Protein AF-A0A166JW61-F1 (afdb_monomer_lite)

Radius of gyration: 13.19 Å; chains: 1; bounding box: 39×24×34 Å

pLDDT: mean 87.35, std 8.52, range [53.84, 95.56]

Secondary structure (DSSP, 8-state):
--EEEEEEEEETT-EEEEEEEEE-TT-SSEEEEEEEEETTEEEEEEEEEES-GGGGGGGGS-SEEEEEEEET-S-SS--EEEEEESSS-EEEEESEEEE-

Foldseek 3Di:
DWDKAWPDKDAQQKAWPDWDWADDPPDPFIKIWTWIDHDPDIKIKIFARKDDCPCVVLSRAFRMWTWIATPPPPDQWQRIKIWGHGPDTDIITGNDMDID

Structure (mmCIF, N/CA/C/O backbone):
data_AF-A0A166JW61-F1
#
_entry.id   AF-A0A166JW61-F1
#
loop_
_atom_site.group_PDB
_atom_site.id
_atom_site.type_symbol
_atom_site.label_atom_id
_atom_site.label_alt_id
_atom_site.label_comp_id
_atom_site.label_asym_id
_atom_site.label_entity_id
_atom_site.label_seq_id
_atom_site.pdbx_PDB_ins_code
_atom_site.Cartn_x
_atom_site.Cartn_y
_atom_site.Cartn_z
_atom_site.occupancy
_atom_site.B_iso_or_equiv
_atom_site.auth_seq_id
_atom_site.auth_comp_id
_atom_site.auth_asym_id
_atom_site.auth_atom_id
_atom_site.pdbx_PDB_model_num
ATOM 1 N N . MET A 1 1 ? 20.724 3.339 9.828 1.00 53.84 1 MET A N 1
ATOM 2 C CA . MET A 1 1 ? 19.277 3.083 9.952 1.00 53.84 1 MET A CA 1
ATOM 3 C C . MET A 1 1 ? 18.652 3.827 8.803 1.00 53.84 1 MET A C 1
ATOM 5 O O . MET A 1 1 ? 18.961 5.005 8.688 1.00 53.84 1 MET A O 1
ATOM 9 N N . SER A 1 2 ? 17.907 3.153 7.933 1.00 66.62 2 SER A N 1
ATOM 10 C CA . SER A 1 2 ? 17.178 3.849 6.874 1.00 66.62 2 SER A CA 1
ATOM 11 C C . SER A 1 2 ? 16.205 4.839 7.508 1.00 66.62 2 SER A C 1
ATOM 13 O O . SER A 1 2 ? 15.563 4.519 8.513 1.00 66.62 2 SER A O 1
ATOM 15 N N . GLU A 1 3 ? 16.162 6.049 6.968 1.00 83.25 3 GLU A N 1
ATOM 16 C CA . GLU A 1 3 ? 15.171 7.051 7.339 1.00 83.25 3 GLU A CA 1
ATOM 17 C C . GLU A 1 3 ? 13.965 6.868 6.423 1.00 83.25 3 GLU A C 1
ATOM 19 O O . GLU A 1 3 ? 14.131 6.635 5.231 1.00 83.25 3 GLU A O 1
ATOM 24 N N . TYR A 1 4 ? 12.757 6.950 6.971 1.00 87.94 4 TYR A N 1
ATOM 25 C CA . TYR A 1 4 ? 11.526 6.796 6.202 1.00 87.94 4 TYR A CA 1
ATOM 26 C C . TYR A 1 4 ? 10.688 8.058 6.340 1.00 87.94 4 TYR A C 1
ATOM 28 O O . TYR A 1 4 ? 10.504 8.570 7.447 1.00 87.94 4 TYR A O 1
ATOM 36 N N . ASN A 1 5 ? 10.183 8.552 5.217 1.00 90.94 5 ASN A N 1
ATOM 37 C CA . ASN A 1 5 ? 9.248 9.661 5.170 1.00 90.94 5 ASN A CA 1
ATOM 38 C C . ASN A 1 5 ? 7.832 9.123 4.947 1.00 90.94 5 ASN A C 1
ATOM 40 O O . ASN A 1 5 ? 7.533 8.574 3.887 1.00 90.94 5 ASN A O 1
ATOM 44 N N . THR A 1 6 ? 6.953 9.272 5.938 1.00 94.12 6 THR A N 1
ATOM 45 C CA . THR A 1 6 ? 5.556 8.841 5.817 1.00 94.12 6 THR A CA 1
ATOM 46 C C . THR A 1 6 ? 4.819 9.724 4.811 1.00 94.12 6 THR A C 1
ATOM 48 O O . THR A 1 6 ? 4.693 10.932 5.006 1.00 94.12 6 THR A O 1
ATOM 51 N N . LEU A 1 7 ? 4.310 9.109 3.744 1.00 94.19 7 LEU A N 1
ATOM 52 C CA . LEU A 1 7 ? 3.542 9.774 2.693 1.00 94.19 7 LEU A CA 1
ATOM 53 C C . LEU A 1 7 ? 2.040 9.723 2.982 1.00 94.19 7 LEU A C 1
ATOM 55 O O . LEU A 1 7 ? 1.344 10.730 2.848 1.00 94.19 7 LEU A O 1
ATOM 59 N N . TYR A 1 8 ? 1.548 8.548 3.381 1.00 94.56 8 TYR A N 1
ATOM 60 C CA . TYR A 1 8 ? 0.143 8.314 3.702 1.00 94.56 8 TYR A CA 1
ATOM 61 C C . TYR A 1 8 ? 0.017 7.381 4.899 1.00 94.56 8 TYR A C 1
ATOM 63 O O . TYR A 1 8 ? 0.807 6.454 5.068 1.00 94.56 8 TYR A O 1
ATOM 71 N N . GLU A 1 9 ? -1.017 7.605 5.698 1.00 95.00 9 GLU A N 1
ATOM 72 C CA . GLU A 1 9 ? -1.370 6.754 6.823 1.00 95.00 9 GLU A CA 1
ATOM 73 C C . GLU A 1 9 ? -2.891 6.617 6.880 1.00 95.00 9 GLU A C 1
ATOM 75 O O . GLU A 1 9 ? -3.620 7.611 6.828 1.00 95.00 9 GLU A O 1
ATOM 80 N N . PHE A 1 10 ? -3.361 5.376 6.959 1.00 94.75 10 PHE A N 1
ATOM 81 C CA . PHE A 1 10 ? -4.772 5.033 7.057 1.00 94.75 10 PHE A CA 1
ATOM 82 C C . PHE A 1 10 ? -4.978 4.183 8.302 1.00 94.75 10 PHE A C 1
ATOM 84 O O . PHE A 1 10 ? -4.355 3.135 8.448 1.00 94.75 10 PHE A O 1
ATOM 91 N N . ASP A 1 11 ? -5.859 4.621 9.191 1.00 93.56 11 ASP A N 1
ATOM 92 C CA . ASP A 1 11 ? -6.258 3.850 10.368 1.00 93.56 11 ASP A CA 1
ATOM 93 C C . ASP A 1 11 ? -7.518 3.004 10.094 1.00 93.56 11 ASP A C 1
ATOM 95 O O . ASP A 1 11 ? -8.105 3.043 9.010 1.00 93.56 11 ASP A O 1
ATOM 99 N N . ALA A 1 12 ? -7.975 2.272 11.111 1.00 90.69 12 ALA A N 1
ATOM 100 C CA . ALA A 1 12 ? -9.110 1.355 11.028 1.00 90.69 12 ALA A CA 1
ATOM 101 C C . ALA A 1 12 ? -10.458 2.020 10.672 1.00 90.69 12 ALA A C 1
ATOM 103 O O . ALA A 1 12 ? -11.432 1.305 10.391 1.00 90.69 12 ALA A O 1
ATOM 104 N N . SER A 1 13 ? -10.546 3.357 10.708 1.00 93.06 13 SER A N 1
ATOM 105 C CA . SER A 1 13 ? -11.727 4.097 10.251 1.00 93.06 13 SER A CA 1
ATOM 106 C C . SER A 1 13 ? -11.861 4.073 8.726 1.00 93.06 13 SER A C 1
ATOM 108 O O . SER A 1 13 ? -12.981 4.084 8.209 1.00 93.06 13 SER A O 1
ATOM 110 N N . TRP A 1 14 ? -10.746 3.955 8.003 1.00 94.88 14 TRP A N 1
ATOM 111 C CA . TRP A 1 14 ? -10.733 3.819 6.554 1.00 94.88 14 TRP A CA 1
ATOM 112 C C . TRP A 1 14 ? -11.081 2.389 6.129 1.00 94.88 14 TRP A C 1
ATOM 114 O O . TRP A 1 14 ? -10.852 1.411 6.846 1.00 94.88 14 TRP A O 1
ATOM 124 N N . LYS A 1 15 ? -11.665 2.261 4.936 1.00 92.19 15 LYS A N 1
ATOM 125 C CA . LYS A 1 15 ? -11.991 0.978 4.306 1.00 92.19 15 LYS A CA 1
ATOM 126 C C . LYS A 1 15 ? -11.532 0.962 2.862 1.00 92.19 15 LYS A C 1
ATOM 128 O O . LYS A 1 15 ? -11.697 1.954 2.154 1.00 92.19 15 LYS A O 1
ATOM 133 N N . VAL A 1 16 ? -11.011 -0.172 2.408 1.00 93.31 16 VAL A N 1
ATOM 134 C CA . VAL A 1 16 ? -10.766 -0.380 0.981 1.00 93.31 16 VAL A CA 1
ATOM 135 C C . VAL A 1 16 ? -12.097 -0.677 0.299 1.00 93.31 16 VAL A C 1
ATOM 137 O O . VAL A 1 16 ? -12.802 -1.619 0.646 1.00 93.31 16 VAL A O 1
ATOM 140 N N . THR A 1 17 ? -12.460 0.169 -0.661 1.00 93.12 17 THR A N 1
ATOM 141 C CA . THR A 1 17 ? -13.709 0.053 -1.438 1.00 93.12 17 THR A CA 1
ATOM 142 C C . THR A 1 17 ? -13.475 -0.471 -2.847 1.00 93.12 17 THR A C 1
ATOM 144 O O . THR A 1 17 ? -14.384 -1.025 -3.460 1.00 93.12 17 THR A O 1
ATOM 147 N N . GLN A 1 18 ? -12.252 -0.322 -3.353 1.00 92.81 18 GLN A N 1
ATOM 148 C CA . GLN A 1 18 ? -11.842 -0.821 -4.653 1.00 92.81 18 GLN A CA 1
ATOM 149 C C . GLN A 1 18 ? -10.378 -1.242 -4.591 1.00 92.81 18 GLN A C 1
ATOM 151 O O . GLN A 1 18 ? -9.543 -0.516 -4.052 1.00 92.81 18 GLN A O 1
ATOM 156 N N . LEU A 1 19 ? -10.088 -2.400 -5.177 1.00 92.19 19 LEU A N 1
ATOM 157 C CA . LEU A 1 19 ? -8.751 -2.950 -5.315 1.00 92.19 19 LEU A CA 1
ATOM 158 C C . LEU A 1 19 ? -8.609 -3.494 -6.737 1.00 92.19 19 LEU A C 1
ATOM 160 O O . LEU A 1 19 ? -9.347 -4.395 -7.137 1.00 92.19 19 LEU A O 1
ATOM 164 N N . VAL A 1 20 ? -7.700 -2.915 -7.517 1.00 91.06 20 VAL A N 1
ATOM 165 C CA . VAL A 1 20 ? -7.448 -3.295 -8.911 1.00 91.06 20 VAL A CA 1
ATOM 166 C C . VAL A 1 20 ? -5.988 -3.680 -9.049 1.00 91.06 20 VAL A C 1
ATOM 168 O O . VAL A 1 20 ? -5.110 -2.843 -8.877 1.00 91.06 20 VAL A O 1
ATOM 171 N N . VAL A 1 21 ? -5.731 -4.941 -9.386 1.00 89.00 21 VAL A N 1
ATOM 172 C CA . VAL A 1 21 ? -4.389 -5.416 -9.733 1.00 89.00 21 VAL A CA 1
ATOM 173 C C . VAL A 1 21 ? -4.271 -5.420 -11.250 1.00 89.00 21 VAL A C 1
ATOM 175 O O . VAL A 1 21 ? -5.032 -6.105 -11.936 1.00 89.00 21 VAL A O 1
ATOM 178 N N . THR A 1 22 ? -3.325 -4.656 -11.779 1.00 87.00 22 THR A N 1
ATOM 179 C CA . THR A 1 22 ? -3.024 -4.609 -13.210 1.00 87.00 22 THR A CA 1
ATOM 180 C C . THR A 1 22 ? -1.738 -5.364 -13.480 1.00 87.00 22 THR A C 1
ATOM 182 O O . THR A 1 22 ? -0.713 -5.100 -12.858 1.00 87.00 22 THR A O 1
ATOM 185 N N . ARG A 1 23 ? -1.773 -6.291 -14.433 1.00 82.12 23 ARG A N 1
ATOM 186 C CA . ARG A 1 23 ? -0.586 -7.011 -14.886 1.00 82.12 23 ARG A CA 1
ATOM 187 C C . ARG A 1 23 ? -0.555 -6.995 -16.402 1.00 82.12 23 ARG A C 1
ATOM 189 O O . ARG A 1 23 ? -1.387 -7.644 -17.035 1.00 82.12 23 ARG A O 1
ATOM 196 N N . ASP A 1 24 ? 0.391 -6.256 -16.964 1.00 77.19 24 ASP A N 1
ATOM 197 C CA . ASP A 1 24 ? 0.628 -6.291 -18.401 1.00 77.19 24 ASP A CA 1
ATOM 198 C C . ASP A 1 24 ? 1.289 -7.614 -18.785 1.00 77.19 24 ASP A C 1
ATOM 200 O O . ASP A 1 24 ? 2.204 -8.087 -18.116 1.00 77.19 24 ASP A O 1
ATOM 204 N N . LEU A 1 25 ? 0.820 -8.224 -19.876 1.00 69.94 25 LEU A N 1
ATOM 205 C CA . LEU A 1 25 ? 1.310 -9.527 -20.342 1.00 69.94 25 LEU A CA 1
ATOM 206 C C . LEU A 1 25 ? 2.805 -9.507 -20.704 1.00 69.94 25 LEU A C 1
ATOM 208 O O . LEU A 1 25 ? 3.461 -10.543 -20.618 1.00 69.94 25 LEU A O 1
ATOM 212 N N . ASP A 1 26 ? 3.327 -8.335 -21.071 1.00 71.94 26 ASP A N 1
ATOM 213 C CA . ASP A 1 26 ? 4.723 -8.124 -21.462 1.00 71.94 26 ASP A CA 1
ATOM 214 C C . ASP A 1 26 ? 5.622 -7.667 -20.298 1.00 71.94 26 ASP A C 1
ATOM 216 O O . ASP A 1 26 ? 6.840 -7.584 -20.462 1.00 71.94 26 ASP A O 1
ATOM 220 N N . GLN A 1 27 ? 5.054 -7.381 -19.119 1.00 64.81 27 GLN A N 1
ATOM 221 C CA . GLN A 1 27 ? 5.812 -6.954 -17.944 1.00 64.81 27 GLN A CA 1
ATOM 222 C C . GLN A 1 27 ? 5.790 -8.013 -16.841 1.00 64.81 27 GLN A C 1
ATOM 224 O O . GLN A 1 27 ? 4.796 -8.692 -16.581 1.00 64.81 27 GLN A O 1
ATOM 229 N N . VAL A 1 28 ? 6.929 -8.160 -16.162 1.00 66.94 28 VAL A N 1
ATOM 230 C CA . VAL A 1 28 ? 7.041 -9.069 -15.013 1.00 66.94 28 VAL A CA 1
ATOM 231 C C . VAL A 1 28 ? 6.350 -8.473 -13.783 1.00 66.94 28 VAL A C 1
ATOM 233 O O . VAL A 1 28 ? 5.814 -9.220 -12.965 1.00 66.94 28 VAL A O 1
ATOM 236 N N . GLN A 1 29 ? 6.331 -7.144 -13.673 1.00 72.12 29 GLN A N 1
ATOM 237 C CA . GLN A 1 29 ? 5.864 -6.422 -12.495 1.00 72.12 29 GLN A CA 1
ATOM 238 C C . GLN A 1 29 ? 4.369 -6.086 -12.583 1.00 72.12 29 GLN A C 1
ATOM 240 O O . GLN A 1 29 ? 3.813 -5.910 -13.666 1.00 72.12 29 GLN A O 1
ATOM 245 N N . SER A 1 30 ? 3.706 -6.037 -11.426 1.00 83.81 30 SER A N 1
ATOM 246 C CA . SER A 1 30 ? 2.273 -5.737 -11.319 1.00 83.81 30 SER A CA 1
ATOM 247 C C . SER A 1 30 ? 2.061 -4.336 -10.747 1.00 83.81 30 SER A C 1
ATOM 249 O O . SER A 1 30 ? 2.811 -3.899 -9.879 1.00 83.81 30 SER A O 1
ATOM 251 N N . GLY A 1 31 ? 1.032 -3.643 -11.221 1.00 89.25 31 GLY A N 1
ATOM 252 C CA . GLY A 1 31 ? 0.514 -2.424 -10.605 1.00 89.25 31 GLY A CA 1
ATOM 253 C C . GLY A 1 31 ? -0.666 -2.735 -9.687 1.00 89.25 31 GLY A C 1
ATOM 254 O O . GLY A 1 31 ? -1.381 -3.722 -9.885 1.00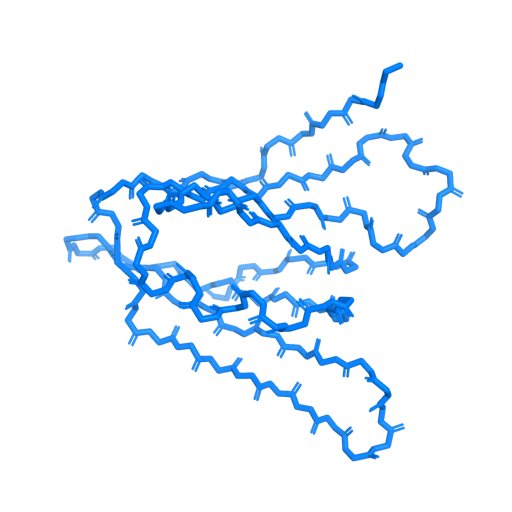 89.25 31 GLY A O 1
ATOM 255 N N . LEU A 1 32 ? -0.886 -1.883 -8.692 1.00 91.19 32 LEU A N 1
ATOM 256 C CA . LEU A 1 32 ? -2.033 -1.958 -7.791 1.00 91.19 32 LEU A CA 1
ATOM 257 C C . LEU A 1 32 ? -2.659 -0.585 -7.667 1.00 91.19 32 LEU A C 1
ATOM 259 O O . LEU A 1 32 ? -1.980 0.392 -7.387 1.00 91.19 32 LEU A O 1
ATOM 263 N N . GLN A 1 33 ? -3.971 -0.522 -7.781 1.00 94.06 33 GLN A N 1
ATOM 264 C CA . GLN A 1 33 ? -4.737 0.663 -7.454 1.00 94.06 33 GLN A CA 1
ATOM 265 C C . GLN A 1 33 ? -5.691 0.336 -6.310 1.00 94.06 33 GLN A C 1
ATOM 267 O O . GLN A 1 33 ? -6.483 -0.603 -6.403 1.00 94.06 33 GLN A O 1
ATOM 272 N N . VAL A 1 34 ? -5.619 1.118 -5.235 1.00 94.31 34 VAL A N 1
ATOM 273 C CA . VAL A 1 34 ? -6.438 0.943 -4.032 1.00 94.31 34 VAL A CA 1
ATOM 274 C C . VAL A 1 34 ? -7.189 2.227 -3.741 1.00 94.31 34 VAL A C 1
ATOM 276 O O . VAL A 1 34 ? -6.594 3.300 -3.675 1.00 94.31 34 VAL A O 1
ATOM 279 N N . THR A 1 35 ? -8.495 2.118 -3.532 1.00 95.56 35 THR A N 1
ATOM 280 C CA . THR A 1 35 ? -9.331 3.235 -3.093 1.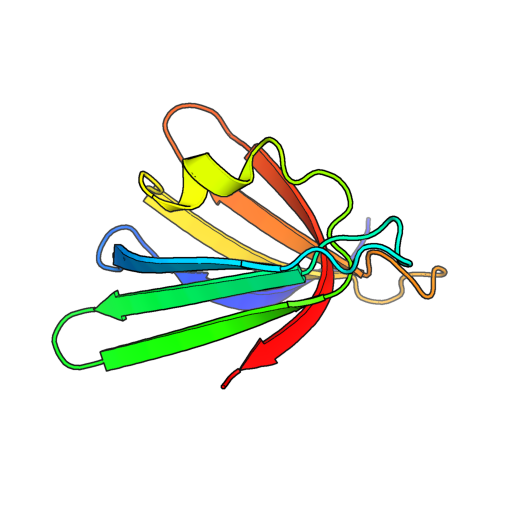00 95.56 35 THR A CA 1
ATOM 281 C C . THR A 1 35 ? -9.708 3.057 -1.630 1.00 95.56 35 THR A C 1
ATOM 283 O O . THR A 1 35 ? -10.534 2.207 -1.286 1.00 95.56 35 THR A O 1
ATOM 286 N N . PHE A 1 36 ? -9.129 3.898 -0.778 1.00 94.38 36 PHE A N 1
ATOM 287 C CA . PHE A 1 36 ? -9.465 4.027 0.634 1.00 94.38 36 PHE A CA 1
ATOM 288 C C . PHE A 1 36 ? -10.610 5.027 0.792 1.00 94.38 36 PHE A C 1
ATOM 290 O O . PHE A 1 36 ? -10.551 6.129 0.251 1.00 94.38 36 PHE A O 1
ATOM 297 N N . ALA A 1 37 ? -11.647 4.671 1.542 1.00 94.25 37 ALA A N 1
ATOM 298 C CA . ALA A 1 37 ? -12.778 5.541 1.831 1.00 94.25 37 ALA A CA 1
ATOM 299 C C . ALA A 1 37 ? -13.011 5.667 3.339 1.00 94.25 37 ALA A C 1
ATOM 301 O O . ALA A 1 37 ? -12.929 4.681 4.071 1.00 94.25 37 ALA A O 1
ATOM 302 N N . HIS A 1 38 ? -13.340 6.875 3.786 1.00 93.50 38 HIS A N 1
ATOM 303 C CA . HIS A 1 38 ? -13.737 7.180 5.154 1.00 93.50 38 HIS A CA 1
ATOM 304 C C . HIS A 1 38 ? -14.816 8.269 5.144 1.00 93.50 38 HIS A C 1
ATOM 306 O O . HIS A 1 38 ? -14.585 9.385 4.677 1.00 93.50 38 HIS A O 1
ATOM 312 N N . ALA A 1 39 ? -16.000 7.944 5.671 1.00 89.75 39 ALA A N 1
ATOM 313 C CA . ALA A 1 39 ? -17.180 8.812 5.663 1.00 89.75 39 ALA A CA 1
ATOM 314 C C . ALA A 1 39 ? -17.507 9.367 4.256 1.00 89.75 39 ALA A C 1
ATOM 316 O O . ALA A 1 39 ? -17.993 8.624 3.409 1.00 89.75 39 ALA A O 1
ATOM 317 N N . GLU A 1 40 ? -17.242 10.651 4.004 1.00 88.19 40 GLU A N 1
ATOM 318 C CA . GLU A 1 40 ? -17.476 11.326 2.713 1.00 88.19 40 GLU A CA 1
ATOM 319 C C . GLU A 1 40 ? -16.183 11.570 1.915 1.00 88.19 40 GLU A C 1
ATOM 321 O O . GLU A 1 40 ? -16.186 12.267 0.901 1.00 88.19 40 GLU A O 1
ATOM 326 N N . GLN A 1 41 ? -15.056 11.019 2.368 1.00 91.81 41 GLN A N 1
ATOM 327 C CA . GLN A 1 41 ? -13.757 11.156 1.719 1.00 91.81 41 GLN A CA 1
ATOM 328 C C . GLN A 1 41 ? -13.347 9.840 1.069 1.00 91.81 41 GLN A C 1
ATOM 330 O O . GLN A 1 41 ? -13.523 8.764 1.637 1.00 91.81 41 GLN A O 1
ATOM 335 N N . SER A 1 42 ? -12.765 9.937 -0.123 1.00 93.56 42 SER A N 1
ATOM 336 C CA . SER A 1 42 ? -12.103 8.817 -0.784 1.00 93.56 42 SER A CA 1
ATOM 337 C C . SER A 1 42 ? -10.748 9.262 -1.320 1.00 93.56 42 SER A C 1
ATOM 339 O O . SER A 1 42 ? -10.583 10.397 -1.770 1.00 93.56 42 SER A O 1
ATOM 341 N N . ILE A 1 43 ? -9.764 8.378 -1.213 1.00 95.19 43 ILE A N 1
ATOM 342 C CA . ILE A 1 43 ? -8.403 8.571 -1.697 1.00 95.19 43 ILE A CA 1
ATOM 343 C C . ILE A 1 43 ? -8.046 7.334 -2.505 1.00 95.19 43 ILE A C 1
ATOM 345 O O . ILE A 1 43 ? -8.088 6.220 -1.988 1.00 95.19 43 ILE A O 1
ATOM 349 N N . THR A 1 44 ? -7.688 7.538 -3.767 1.00 95.56 44 THR A N 1
ATOM 350 C CA . THR A 1 44 ? -7.189 6.468 -4.626 1.00 95.56 44 THR A CA 1
ATOM 351 C C . THR A 1 44 ? -5.679 6.591 -4.741 1.00 95.56 44 THR A C 1
ATOM 353 O O . THR A 1 44 ? -5.171 7.641 -5.131 1.00 95.56 44 THR A O 1
ATOM 356 N N . LEU A 1 45 ? -4.969 5.523 -4.388 1.00 95.31 45 LEU A N 1
ATOM 357 C CA . LEU A 1 45 ? -3.526 5.400 -4.550 1.00 95.31 45 LEU A CA 1
ATOM 358 C C . LEU A 1 45 ? -3.228 4.358 -5.626 1.00 95.31 45 LEU A C 1
ATOM 360 O O . LEU A 1 45 ? -3.796 3.267 -5.605 1.00 95.31 45 LEU A O 1
ATOM 364 N N . ALA A 1 46 ? -2.345 4.705 -6.555 1.00 93.94 46 ALA A N 1
ATOM 365 C CA . ALA A 1 46 ? -1.789 3.803 -7.551 1.00 93.94 46 ALA A CA 1
ATOM 366 C C . ALA A 1 46 ? -0.325 3.516 -7.201 1.00 93.94 46 ALA A C 1
ATOM 368 O O . ALA A 1 46 ? 0.473 4.445 -7.099 1.00 93.94 46 ALA A O 1
ATOM 369 N N . PHE A 1 47 ? -0.006 2.244 -7.002 1.00 92.00 47 PHE A N 1
ATOM 370 C CA . PHE A 1 47 ? 1.310 1.708 -6.685 1.00 92.00 47 PHE A CA 1
ATOM 371 C C . PHE A 1 47 ? 1.885 1.030 -7.930 1.00 92.00 47 PHE A C 1
ATOM 373 O O . PHE A 1 47 ? 1.240 0.162 -8.530 1.00 92.00 47 PHE A O 1
ATOM 380 N N . GLU A 1 48 ? 3.092 1.427 -8.316 1.00 90.62 48 GLU A N 1
ATOM 381 C CA . GLU A 1 48 ? 3.758 0.954 -9.530 1.00 90.62 48 GLU A CA 1
ATOM 382 C C . GLU A 1 48 ? 4.832 -0.084 -9.206 1.00 90.62 48 GLU A C 1
ATOM 384 O O . GLU A 1 48 ? 5.593 0.076 -8.255 1.00 90.62 48 GLU A O 1
ATOM 389 N N . CYS A 1 49 ? 4.922 -1.128 -10.030 1.00 87.19 49 CYS A N 1
ATOM 390 C CA . CYS A 1 49 ? 5.988 -2.126 -9.972 1.00 87.19 49 CYS A CA 1
ATOM 391 C C . CYS A 1 49 ? 6.132 -2.857 -8.623 1.00 87.19 49 CYS A C 1
ATOM 393 O O . CYS A 1 49 ? 7.198 -2.873 -8.014 1.00 87.19 49 CYS A O 1
ATOM 395 N N . ILE A 1 50 ? 5.056 -3.491 -8.162 1.00 88.81 50 ILE A N 1
ATOM 396 C CA . ILE A 1 50 ? 5.023 -4.192 -6.871 1.00 88.81 50 ILE A CA 1
ATOM 397 C C . ILE A 1 50 ? 5.844 -5.476 -6.931 1.00 88.81 50 ILE A C 1
ATOM 399 O O . ILE A 1 50 ? 5.743 -6.239 -7.899 1.00 88.81 50 ILE A O 1
ATOM 403 N N . ASP A 1 51 ? 6.630 -5.709 -5.883 1.00 81.19 51 ASP A N 1
ATOM 404 C CA . ASP A 1 51 ? 7.557 -6.832 -5.770 1.00 81.19 51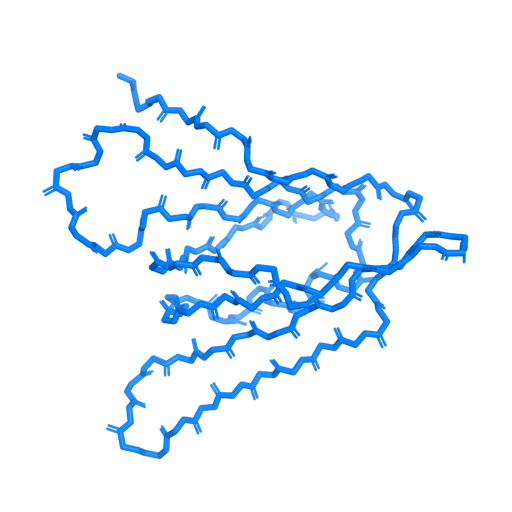 ASP A CA 1
ATOM 405 C C . ASP A 1 51 ? 6.872 -8.158 -5.396 1.00 81.19 51 ASP A C 1
ATOM 407 O O . ASP A 1 51 ? 7.118 -9.179 -6.044 1.00 81.19 51 ASP A O 1
ATOM 411 N N . ASP A 1 52 ? 5.976 -8.143 -4.406 1.00 75.12 52 ASP A N 1
ATOM 412 C CA . ASP A 1 52 ? 5.261 -9.319 -3.913 1.00 75.12 52 ASP A CA 1
ATOM 413 C C . ASP A 1 52 ? 3.753 -9.050 -3.737 1.00 75.12 52 ASP A C 1
ATOM 415 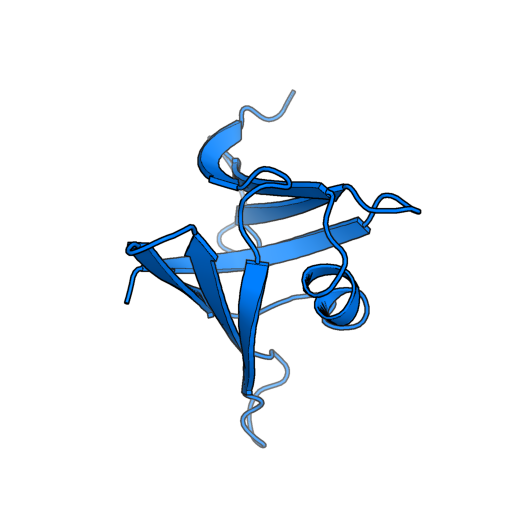O O . ASP A 1 52 ? 3.293 -8.588 -2.688 1.00 75.12 52 ASP A O 1
ATOM 419 N N . PRO A 1 53 ? 2.928 -9.366 -4.754 1.00 72.62 53 PRO A N 1
ATOM 420 C CA . PRO A 1 53 ? 1.496 -9.128 -4.686 1.00 72.62 53 PRO A CA 1
ATOM 421 C C . PRO A 1 53 ? 0.739 -10.117 -3.782 1.00 72.62 53 PRO A C 1
ATOM 423 O O . PRO A 1 53 ? -0.480 -9.994 -3.655 1.00 72.62 53 PRO A O 1
ATOM 426 N N . GLN A 1 54 ? 1.399 -11.114 -3.176 1.00 74.00 54 GLN A N 1
ATOM 427 C CA . GLN A 1 54 ? 0.717 -12.157 -2.393 1.00 74.00 54 GLN A CA 1
ATOM 428 C C . GLN A 1 54 ? -0.034 -11.589 -1.184 1.00 74.00 54 GLN A C 1
ATOM 430 O O . GLN A 1 54 ? -1.109 -12.082 -0.843 1.00 74.00 54 GLN A O 1
ATOM 435 N N . ASN A 1 55 ? 0.487 -10.509 -0.601 1.00 77.25 55 ASN A N 1
ATOM 436 C CA . ASN A 1 55 ? -0.067 -9.883 0.599 1.00 77.25 55 ASN A CA 1
ATOM 437 C C . ASN A 1 55 ? -1.090 -8.777 0.295 1.00 77.25 55 ASN A C 1
ATOM 439 O O . ASN A 1 55 ? -1.640 -8.177 1.213 1.00 77.25 55 ASN A O 1
ATOM 443 N N . ILE A 1 56 ? -1.391 -8.505 -0.981 1.00 83.94 56 ILE A N 1
ATOM 444 C CA . ILE A 1 56 ? -2.316 -7.428 -1.375 1.00 83.94 56 ILE A CA 1
ATOM 445 C C . ILE A 1 56 ? -3.722 -7.654 -0.805 1.00 83.94 56 ILE A C 1
ATOM 447 O O . ILE A 1 56 ? -4.425 -6.695 -0.511 1.00 83.94 56 ILE A O 1
ATOM 451 N N . MET A 1 57 ? -4.142 -8.907 -0.618 1.00 84.38 57 MET A N 1
ATOM 452 C CA . MET A 1 57 ? -5.473 -9.209 -0.081 1.00 84.38 57 MET A CA 1
ATOM 453 C C . MET A 1 57 ? -5.650 -8.750 1.375 1.00 84.38 57 MET A C 1
ATOM 455 O O . MET A 1 57 ? -6.770 -8.421 1.759 1.00 84.38 57 MET A O 1
ATOM 459 N N . GLU A 1 58 ? -4.567 -8.642 2.152 1.00 87.19 58 GLU A N 1
ATOM 460 C CA . GLU A 1 58 ? -4.593 -8.151 3.541 1.00 87.19 58 GLU A CA 1
ATOM 461 C C . GLU A 1 58 ? -5.029 -6.674 3.628 1.00 87.19 58 GLU A C 1
ATOM 463 O O . GLU A 1 58 ? -5.547 -6.231 4.653 1.00 87.19 58 GLU A O 1
ATOM 468 N N . LEU A 1 59 ? -4.923 -5.908 2.530 1.00 87.00 59 LEU A N 1
ATOM 469 C CA . LEU A 1 59 ? -5.459 -4.542 2.437 1.00 87.00 59 LEU A CA 1
ATOM 470 C C . LEU A 1 59 ? -6.978 -4.475 2.611 1.00 87.00 59 LEU A C 1
ATOM 472 O O . LEU A 1 59 ? -7.501 -3.397 2.863 1.00 87.00 59 LEU A O 1
ATOM 476 N N . MET A 1 60 ? -7.713 -5.576 2.450 1.00 87.25 60 MET A N 1
ATOM 477 C CA . MET A 1 60 ? -9.164 -5.570 2.659 1.00 87.25 60 MET A CA 1
ATOM 478 C C . MET A 1 60 ? -9.536 -5.574 4.148 1.00 87.25 60 MET A C 1
ATOM 480 O O . MET A 1 60 ? -10.554 -4.985 4.513 1.00 87.25 60 MET A O 1
ATOM 484 N N . ASP A 1 61 ? -8.687 -6.166 4.994 1.00 87.38 61 ASP A N 1
ATOM 485 C CA . ASP A 1 61 ? -8.938 -6.406 6.423 1.00 87.38 61 ASP A CA 1
ATOM 486 C C . ASP A 1 61 ? -7.937 -5.669 7.338 1.00 87.38 61 ASP A C 1
ATOM 488 O O . ASP A 1 61 ? -7.759 -6.006 8.511 1.00 87.38 61 ASP A O 1
ATOM 492 N N . PHE A 1 62 ? -7.285 -4.625 6.821 1.00 90.19 62 PHE A N 1
ATOM 493 C CA . PHE A 1 62 ? -6.303 -3.848 7.574 1.00 90.19 62 PHE A CA 1
ATOM 494 C C . PHE A 1 62 ? -6.896 -3.141 8.807 1.00 90.19 62 PHE A C 1
ATOM 496 O O . PHE A 1 62 ? -8.026 -2.642 8.811 1.00 90.19 62 PHE A O 1
ATOM 503 N N . GLN A 1 63 ? -6.070 -3.028 9.845 1.00 92.94 63 GLN A N 1
ATOM 504 C CA . GLN A 1 63 ? -6.274 -2.145 10.995 1.00 92.94 63 GLN A CA 1
ATOM 505 C C . GLN A 1 63 ? -5.502 -0.834 10.828 1.00 92.94 63 GLN A C 1
ATOM 507 O O . GLN A 1 63 ? -5.982 0.217 11.247 1.00 92.94 63 GLN A O 1
ATOM 512 N N . GLN A 1 64 ? -4.320 -0.885 10.211 1.00 94.44 64 GLN A N 1
ATOM 513 C CA . GLN A 1 64 ? -3.547 0.296 9.834 1.00 94.44 64 GLN A CA 1
ATOM 514 C C . GLN A 1 64 ? -2.753 0.021 8.552 1.00 94.44 64 GLN A C 1
ATOM 516 O O . GLN A 1 64 ? -2.242 -1.082 8.363 1.00 94.44 64 GLN A O 1
ATOM 521 N N . VAL A 1 65 ? -2.651 1.021 7.679 1.00 94.38 65 VAL A N 1
ATOM 522 C CA . VAL A 1 65 ? -1.748 1.027 6.523 1.00 94.38 65 VAL A CA 1
ATOM 523 C C . VAL A 1 65 ? -0.840 2.236 6.625 1.00 94.38 65 VAL A C 1
ATOM 525 O O . VAL A 1 65 ? -1.324 3.359 6.766 1.00 94.38 65 VAL A O 1
ATOM 528 N N . VAL A 1 66 ? 0.464 2.012 6.505 1.00 95.50 66 VAL A N 1
ATOM 529 C CA . VAL A 1 66 ? 1.464 3.079 6.439 1.00 95.50 66 VAL A CA 1
ATOM 530 C C . VAL A 1 66 ? 2.183 2.979 5.103 1.00 95.50 66 VAL A C 1
ATOM 532 O O . VAL A 1 66 ? 2.739 1.941 4.762 1.00 95.50 66 VAL A O 1
ATOM 535 N N . VAL A 1 67 ? 2.160 4.064 4.335 1.00 95.00 67 VAL A N 1
ATOM 536 C CA . VAL A 1 67 ? 2.902 4.197 3.080 1.00 95.00 67 VAL A CA 1
ATOM 537 C C . VAL A 1 67 ? 4.034 5.177 3.324 1.00 95.00 67 VAL A C 1
ATOM 539 O O . VAL A 1 67 ? 3.791 6.341 3.652 1.00 95.00 67 VAL A O 1
ATOM 542 N N . SER A 1 68 ? 5.268 4.718 3.159 1.00 94.75 68 SER A N 1
ATOM 543 C CA . SER A 1 68 ? 6.462 5.517 3.414 1.00 94.75 68 SER A CA 1
ATOM 544 C C . SER A 1 68 ? 7.474 5.394 2.285 1.00 94.75 68 SER A C 1
ATOM 546 O O . SER A 1 68 ? 7.545 4.374 1.610 1.00 94.75 68 SER A O 1
ATOM 548 N N . GLU A 1 69 ? 8.247 6.448 2.075 1.00 92.62 69 GLU A N 1
ATOM 549 C CA . GLU A 1 69 ? 9.371 6.467 1.144 1.00 92.62 69 GLU A CA 1
ATOM 550 C C . GLU A 1 69 ? 10.678 6.349 1.926 1.00 92.62 69 GLU A C 1
ATOM 552 O O . GLU A 1 69 ? 10.881 7.056 2.916 1.00 92.62 69 GLU A O 1
ATOM 557 N N . GLU A 1 70 ? 11.565 5.454 1.499 1.00 89.62 70 GLU A N 1
ATOM 558 C CA . GLU A 1 70 ? 12.906 5.331 2.061 1.00 89.62 70 GLU A CA 1
ATOM 559 C C . GLU A 1 70 ? 13.783 6.511 1.612 1.00 89.62 70 GLU A C 1
ATOM 561 O O . GLU A 1 70 ? 14.188 6.628 0.454 1.00 89.62 70 GLU A O 1
ATOM 566 N N . SER A 1 71 ? 14.123 7.380 2.559 1.00 80.56 71 SER A N 1
ATOM 567 C CA . SER A 1 71 ? 15.056 8.482 2.364 1.00 80.56 71 SER A CA 1
ATOM 568 C C . SER A 1 71 ? 16.479 7.946 2.209 1.00 80.56 71 SER A C 1
ATOM 570 O O . SER A 1 71 ? 16.931 7.101 2.983 1.00 80.56 71 SER A O 1
ATOM 572 N N . HIS A 1 72 ? 17.223 8.498 1.249 1.00 74.38 72 HIS A N 1
ATOM 573 C CA . HIS A 1 72 ? 18.614 8.120 0.960 1.00 74.38 72 HIS A CA 1
ATOM 574 C C . HIS A 1 72 ? 18.806 6.672 0.488 1.00 74.38 72 HIS A C 1
ATOM 576 O O . HIS A 1 72 ? 19.895 6.117 0.644 1.00 74.38 72 HIS A O 1
ATOM 582 N N . ALA A 1 73 ? 17.783 6.069 -0.116 1.00 69.88 73 ALA A N 1
ATOM 583 C CA . ALA A 1 73 ? 17.949 4.804 -0.811 1.00 69.88 73 ALA A CA 1
ATOM 584 C C . ALA A 1 73 ? 19.040 4.940 -1.898 1.00 69.88 73 ALA A C 1
ATOM 586 O O . ALA A 1 73 ? 18.958 5.797 -2.774 1.00 69.88 73 ALA A O 1
ATOM 587 N N . GLU A 1 74 ? 20.070 4.089 -1.857 1.00 71.44 74 GLU A N 1
ATOM 588 C CA . GLU A 1 74 ? 21.083 3.988 -2.930 1.00 71.44 74 GLU A CA 1
ATOM 589 C C . GLU A 1 74 ? 20.547 3.242 -4.172 1.00 71.44 74 GLU A C 1
ATOM 591 O O . GLU A 1 74 ? 21.279 3.011 -5.134 1.00 71.44 74 GLU A O 1
ATOM 596 N N . ARG A 1 75 ? 19.274 2.827 -4.131 1.00 76.38 75 ARG A N 1
ATOM 597 C CA . ARG A 1 75 ? 18.565 2.043 -5.146 1.00 76.38 75 ARG A CA 1
ATOM 598 C C . ARG A 1 75 ? 17.501 2.897 -5.833 1.00 76.38 75 ARG A C 1
ATOM 600 O O . ARG A 1 75 ? 16.793 3.643 -5.169 1.00 76.38 75 ARG A O 1
ATOM 607 N N . ASP A 1 76 ? 17.361 2.710 -7.144 1.00 73.19 76 ASP A N 1
ATOM 608 C CA . ASP A 1 76 ? 16.368 3.412 -7.974 1.00 73.19 76 ASP A CA 1
ATOM 609 C C . ASP A 1 76 ? 14.987 2.718 -7.998 1.00 73.19 76 ASP A C 1
ATOM 611 O O . ASP A 1 76 ? 14.052 3.231 -8.605 1.00 73.19 76 ASP A O 1
ATOM 615 N N . PHE A 1 77 ? 14.857 1.548 -7.362 1.00 79.31 77 PHE A N 1
ATOM 616 C CA . PHE A 1 77 ? 13.649 0.712 -7.352 1.00 79.31 77 PHE A CA 1
ATOM 617 C C . PHE A 1 77 ? 13.282 0.307 -5.923 1.00 79.31 77 PHE A C 1
ATOM 619 O O . PHE A 1 77 ? 14.157 0.235 -5.054 1.00 79.31 77 PHE A O 1
ATOM 626 N N . SER A 1 78 ? 12.007 -0.017 -5.703 1.00 82.81 78 SER A N 1
ATOM 627 C CA . SER A 1 78 ? 11.454 -0.463 -4.419 1.00 82.81 78 SER A CA 1
ATOM 628 C C . SER A 1 78 ? 11.781 0.513 -3.286 1.00 82.81 78 SER A C 1
ATOM 630 O O . SER A 1 78 ? 12.321 0.133 -2.246 1.00 82.81 78 SER A O 1
ATOM 632 N N . THR A 1 79 ? 11.512 1.795 -3.528 1.00 89.25 79 THR A N 1
ATOM 633 C CA . THR A 1 79 ? 11.768 2.900 -2.593 1.00 89.25 79 THR A CA 1
ATOM 634 C C . THR A 1 79 ? 10.564 3.193 -1.707 1.00 89.25 79 THR A C 1
ATOM 636 O O . THR A 1 79 ? 10.727 3.751 -0.622 1.00 89.25 79 THR A O 1
ATOM 639 N N . ILE A 1 80 ? 9.362 2.792 -2.128 1.00 92.69 80 ILE A N 1
ATOM 640 C CA . ILE A 1 80 ? 8.140 2.938 -1.346 1.00 92.69 80 ILE A CA 1
ATOM 641 C C . ILE A 1 80 ? 7.872 1.638 -0.597 1.00 92.69 80 ILE A C 1
ATOM 643 O O . ILE A 1 80 ? 7.711 0.577 -1.201 1.00 92.69 80 ILE A O 1
ATOM 647 N N . LYS A 1 81 ? 7.785 1.741 0.726 1.00 93.25 81 LYS A N 1
ATOM 648 C CA . LYS A 1 81 ? 7.379 0.668 1.624 1.00 93.25 81 LYS A CA 1
ATOM 649 C C . LYS A 1 81 ? 5.916 0.848 2.009 1.00 93.25 81 LYS A C 1
ATOM 651 O O . LYS A 1 81 ? 5.527 1.917 2.490 1.00 93.25 81 LYS A O 1
ATOM 656 N N . VAL A 1 82 ? 5.126 -0.208 1.853 1.00 93.06 82 VAL A N 1
ATOM 657 C CA . VAL A 1 82 ? 3.747 -0.269 2.339 1.00 93.06 82 VAL A CA 1
ATOM 658 C C . VAL A 1 82 ? 3.660 -1.301 3.453 1.00 93.06 82 VAL A C 1
ATOM 660 O O . VAL A 1 82 ? 3.870 -2.491 3.233 1.00 93.06 82 VAL A O 1
ATOM 663 N N . GLU A 1 83 ? 3.349 -0.835 4.656 1.00 93.81 83 GLU A N 1
ATOM 664 C CA . GLU A 1 83 ? 3.190 -1.658 5.852 1.00 93.81 83 GLU A CA 1
ATOM 665 C C . GLU A 1 83 ? 1.702 -1.857 6.136 1.00 93.81 83 GLU A C 1
ATOM 667 O O . GLU A 1 83 ? 0.939 -0.891 6.214 1.00 93.81 83 GLU A O 1
ATOM 672 N N . LEU A 1 84 ? 1.296 -3.115 6.291 1.00 92.75 84 LEU A N 1
ATOM 673 C CA . LEU A 1 84 ? 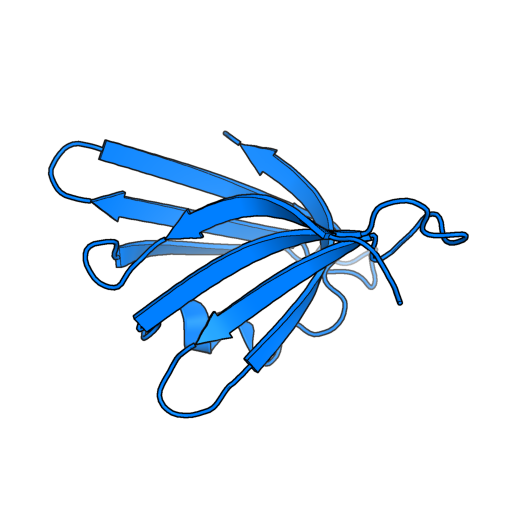-0.065 -3.542 6.582 1.00 92.75 84 LEU A CA 1
ATOM 674 C C . LEU A 1 84 ? -0.101 -4.154 7.980 1.00 92.75 84 LEU A C 1
ATOM 676 O O . LEU A 1 84 ? 0.462 -5.219 8.246 1.00 92.75 84 LEU A O 1
ATOM 680 N N . PHE A 1 85 ? -0.802 -3.482 8.882 1.00 92.38 85 PHE A N 1
ATOM 681 C CA . PHE A 1 85 ? -1.086 -3.995 10.210 1.00 92.38 85 PHE A CA 1
ATOM 682 C C . PHE A 1 85 ? -2.485 -4.603 10.186 1.00 92.38 85 PHE A C 1
ATOM 684 O O . PHE A 1 85 ? -3.482 -3.885 10.244 1.00 92.38 85 PHE A O 1
ATOM 691 N N . CYS A 1 86 ? -2.562 -5.923 10.071 1.00 87.75 86 CYS A N 1
ATOM 692 C CA . CYS A 1 86 ? -3.776 -6.724 10.239 1.00 87.75 86 CYS A CA 1
ATOM 693 C C . CYS A 1 86 ? -3.520 -7.815 11.298 1.00 87.75 86 CYS A C 1
ATOM 695 O O . CYS A 1 86 ? -2.665 -7.635 12.169 1.00 87.75 86 CYS A O 1
ATOM 697 N N . ASP A 1 87 ? -4.253 -8.933 11.263 1.00 85.88 87 ASP A N 1
ATOM 698 C CA . ASP A 1 87 ? -4.064 -10.044 12.212 1.00 85.88 87 ASP A CA 1
ATOM 699 C C . ASP A 1 87 ? -2.627 -10.604 12.184 1.00 85.88 87 ASP A C 1
ATOM 701 O O . ASP A 1 87 ? -2.108 -11.046 13.214 1.00 85.88 87 ASP A O 1
ATOM 705 N N . ALA A 1 88 ? -1.963 -10.539 11.027 1.00 85.12 88 ALA A N 1
ATOM 706 C CA . ALA A 1 88 ? -0.540 -10.807 10.870 1.00 85.12 88 ALA A CA 1
ATOM 707 C C . ALA A 1 88 ? 0.120 -9.649 10.120 1.00 85.12 88 ALA A C 1
ATOM 709 O O . ALA A 1 88 ? -0.350 -9.247 9.068 1.00 85.12 88 ALA A O 1
ATOM 710 N N . TYR A 1 89 ? 1.231 -9.119 10.633 1.00 89.38 89 TYR A N 1
ATOM 711 C CA . TYR A 1 89 ? 1.960 -8.065 9.928 1.00 89.38 89 TYR A CA 1
ATOM 712 C C . TYR A 1 89 ? 2.358 -8.520 8.518 1.00 89.38 89 TYR A C 1
ATOM 714 O O . TYR A 1 89 ? 2.988 -9.570 8.361 1.00 89.38 89 TYR A O 1
ATOM 722 N N . ALA A 1 90 ? 2.039 -7.696 7.525 1.00 90.38 90 ALA A N 1
ATOM 723 C CA . ALA A 1 90 ? 2.460 -7.885 6.150 1.00 90.38 90 ALA A CA 1
ATOM 724 C C . ALA A 1 90 ? 3.056 -6.587 5.599 1.00 90.38 90 ALA A C 1
ATOM 726 O O . ALA A 1 90 ? 2.713 -5.488 6.025 1.00 90.38 90 ALA A O 1
ATOM 727 N N . GLU A 1 91 ? 3.956 -6.708 4.634 1.00 91.94 91 GLU A N 1
ATOM 728 C CA . GLU A 1 91 ? 4.499 -5.565 3.909 1.00 91.94 91 GLU A CA 1
ATOM 729 C C . GLU A 1 91 ? 4.722 -5.931 2.447 1.00 91.94 91 GLU A C 1
ATOM 731 O O . GLU A 1 91 ? 4.861 -7.110 2.104 1.00 91.94 91 GLU A O 1
ATOM 736 N N . PHE A 1 92 ? 4.741 -4.911 1.599 1.00 91.00 92 PHE A N 1
ATOM 737 C CA . PHE A 1 92 ? 5.191 -5.010 0.217 1.00 91.00 92 PHE A CA 1
ATOM 738 C C . PHE A 1 92 ? 5.874 -3.709 -0.197 1.00 91.00 92 PHE A C 1
ATOM 740 O O . PHE A 1 92 ? 5.696 -2.663 0.440 1.00 91.00 92 PHE A O 1
ATOM 747 N N . TRP A 1 93 ? 6.657 -3.778 -1.268 1.00 91.62 93 TRP A N 1
ATOM 748 C CA . TRP A 1 93 ? 7.386 -2.636 -1.796 1.00 91.62 93 TRP A CA 1
ATOM 749 C C . TRP A 1 93 ? 6.942 -2.321 -3.218 1.00 91.62 93 TRP A C 1
ATOM 751 O O . TRP A 1 93 ? 6.496 -3.185 -3.976 1.00 91.62 93 TRP A O 1
ATOM 761 N N . CYS A 1 94 ? 7.055 -1.051 -3.582 1.00 90.88 94 CYS A N 1
ATOM 762 C CA . CYS A 1 94 ? 6.777 -0.580 -4.928 1.00 90.88 94 CYS A CA 1
ATOM 763 C C . CYS A 1 94 ? 7.737 0.552 -5.308 1.00 90.88 94 CYS A C 1
ATOM 765 O O . CYS A 1 94 ? 8.393 1.155 -4.453 1.00 90.88 94 CYS A O 1
ATOM 767 N N . ASP A 1 95 ? 7.846 0.829 -6.602 1.00 90.88 95 ASP A N 1
ATOM 768 C CA . ASP A 1 95 ? 8.790 1.826 -7.116 1.00 90.88 95 ASP A CA 1
ATOM 769 C C . ASP A 1 95 ? 8.256 3.249 -6.933 1.00 90.88 95 ASP A C 1
ATOM 771 O O . ASP A 1 95 ? 9.016 4.181 -6.686 1.00 90.88 95 ASP A O 1
ATOM 775 N N . ALA A 1 96 ? 6.937 3.420 -7.031 1.00 89.69 96 ALA A N 1
ATOM 776 C CA . ALA A 1 96 ? 6.286 4.713 -6.890 1.00 89.69 96 ALA A CA 1
ATOM 777 C C . ALA A 1 96 ? 4.857 4.575 -6.360 1.00 89.69 96 ALA A C 1
ATOM 779 O O . ALA A 1 96 ? 4.204 3.542 -6.532 1.00 89.69 96 ALA A O 1
ATOM 780 N N . VAL A 1 97 ? 4.361 5.653 -5.748 1.00 92.88 97 VAL A N 1
ATOM 781 C CA . VAL A 1 97 ? 2.959 5.803 -5.354 1.00 92.88 97 VAL A CA 1
ATOM 782 C C . VAL A 1 97 ? 2.418 7.152 -5.819 1.00 92.88 97 VAL A C 1
ATOM 784 O O . VAL A 1 97 ? 2.987 8.204 -5.527 1.00 92.88 97 VAL A O 1
ATOM 787 N N . THR A 1 98 ? 1.282 7.130 -6.514 1.00 93.44 98 THR A N 1
ATOM 788 C CA . THR A 1 98 ? 0.629 8.333 -7.044 1.00 93.44 98 THR A CA 1
ATOM 789 C C . THR A 1 98 ? -0.807 8.425 -6.543 1.00 93.44 98 THR A C 1
ATOM 791 O O . THR A 1 98 ? -1.546 7.440 -6.561 1.00 93.44 98 THR A O 1
ATOM 794 N N . LYS A 1 99 ? -1.231 9.618 -6.113 1.00 91.38 99 LYS A N 1
ATOM 795 C CA . LYS A 1 99 ? -2.631 9.895 -5.769 1.00 91.38 99 LYS A CA 1
ATOM 796 C C . LYS A 1 99 ? -3.422 10.253 -7.029 1.00 91.38 99 LYS A C 1
ATOM 798 O O . LYS A 1 99 ? -3.025 11.178 -7.738 1.00 91.38 99 LYS A O 1
ATOM 803 N N . GLN A 1 100 ? -4.524 9.542 -7.274 1.00 85.06 100 GLN A N 1
ATOM 804 C CA . GLN A 1 100 ? -5.460 9.787 -8.382 1.00 85.06 100 GLN A CA 1
ATOM 805 C C . GLN A 1 100 ? -6.676 10.610 -7.951 1.00 85.06 100 GLN A C 1
ATOM 807 O O . GLN A 1 100 ? -7.093 10.495 -6.772 1.00 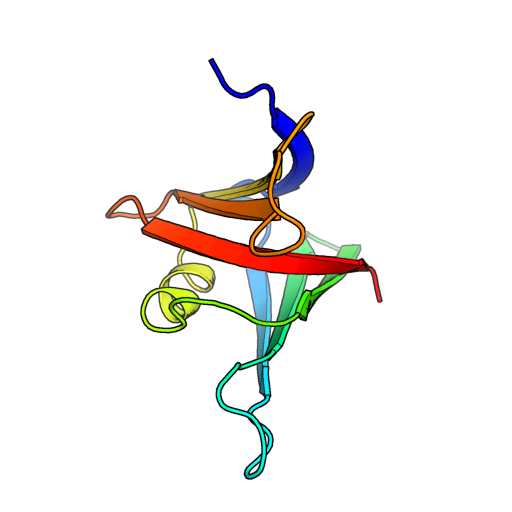85.06 100 GLN A O 1
#

Sequence (100 aa):
MSEYNTLYEFDASWKVTQLVVTRDLDQVQSGLQVTFAHAEQSITLAFECIDDPQNIMELMDFQQVVVSEESHAERDFSTIKVELFCDAYAEFWCDAVTKQ